Protein AF-A0A0N4UTZ4-F1 (afdb_monomer_lite)

Secondary structure (DSSP, 8-state):
-PPPPP-------S------GGGEEEEEEESSTTEE----HHHHHTT----S-EEGGG-SS--HHHHHHHH-TT-EE----SS-HHHHHHHHHHHHHT-TTGGGSEEEEEE-------

pLDDT: mean 81.68, std 15.66, range [35.47, 96.19]

Sequence (118 aa):
MLRDCALTERATLEHVDNIAIGDIAYYTELGDLSFYCEHNFTKLRQGEIDACDRPGYDLPVSSLDKFLRIFNPNLTVVAVPPSNLTRQAQNFAEELQKHNDSKLKWKLVVIMLGHKVI

Organism: Enterobius vermicularis (NCBI:txid51028)

Radius of gyration: 18.21 Å; chains: 1; bounding box: 39×37×60 Å

Foldseek 3Di:
DDDDDDPDPDDPDPDDDDDDLQQAQEEEEFDLVQFAWDDDPVCVVVVHTGDRFHGNVPDPDDDPVNVSCVSHVNHHYDDFTDDPRVNSVVSVVVVLVVPPCSVVTHHDYHYDYDPPPD

Structure (mmCIF, N/CA/C/O backbone):
data_AF-A0A0N4UTZ4-F1
#
_entry.id   AF-A0A0N4UTZ4-F1
#
loop_
_atom_site.group_PDB
_atom_site.id
_atom_site.type_symbol
_atom_site.label_atom_id
_atom_site.label_alt_id
_atom_site.label_comp_id
_atom_site.label_asym_id
_atom_site.label_entity_id
_atom_site.label_seq_id
_atom_site.pdbx_PDB_ins_code
_atom_site.Cartn_x
_atom_site.Cartn_y
_atom_site.Cartn_z
_atom_site.occupancy
_atom_site.B_iso_or_equiv
_atom_site.auth_seq_id
_atom_site.auth_comp_id
_atom_site.auth_asym_id
_atom_site.auth_atom_id
_atom_site.pdbx_PDB_model_num
ATOM 1 N N . MET A 1 1 ? -9.668 -25.801 14.992 1.00 35.47 1 MET A N 1
ATOM 2 C CA . MET A 1 1 ? -8.801 -25.848 16.186 1.00 35.47 1 MET A CA 1
ATOM 3 C C . MET A 1 1 ? -7.796 -24.719 16.062 1.00 35.47 1 MET A C 1
ATOM 5 O O . MET A 1 1 ? -6.962 -24.769 15.167 1.00 35.47 1 MET A O 1
ATOM 9 N N . LEU A 1 2 ? -7.958 -23.667 16.863 1.00 38.53 2 LEU A N 1
ATOM 10 C CA . LEU A 1 2 ? -6.975 -22.590 16.990 1.00 38.53 2 LEU A CA 1
ATOM 11 C C . LEU A 1 2 ? -5.774 -23.138 17.767 1.00 38.53 2 LEU A C 1
ATOM 13 O O . LEU A 1 2 ? -5.964 -23.829 18.763 1.00 38.53 2 LEU A O 1
ATOM 17 N N . ARG A 1 3 ? -4.562 -22.906 17.256 1.00 43.25 3 ARG A N 1
ATOM 18 C CA . ARG A 1 3 ? -3.314 -23.275 17.933 1.00 43.25 3 ARG A CA 1
ATOM 19 C C . ARG A 1 3 ? -3.163 -22.401 19.174 1.00 43.25 3 ARG A C 1
ATOM 21 O O . ARG A 1 3 ? -3.148 -21.180 19.043 1.00 43.25 3 ARG A O 1
ATOM 28 N N . ASP A 1 4 ? -3.027 -23.031 20.334 1.00 46.19 4 ASP A N 1
ATOM 29 C CA . ASP A 1 4 ? -2.605 -22.366 21.563 1.00 46.19 4 ASP A CA 1
ATOM 30 C C . ASP A 1 4 ? -1.218 -21.742 21.352 1.00 46.19 4 ASP A C 1
ATOM 32 O O . ASP A 1 4 ? -0.278 -22.411 20.908 1.00 46.19 4 ASP A O 1
ATOM 36 N N . CYS A 1 5 ? -1.094 -20.443 21.626 1.00 54.78 5 CYS A N 1
ATOM 37 C CA . CYS A 1 5 ? 0.196 -19.763 21.629 1.00 54.78 5 CYS A CA 1
ATOM 38 C C . CYS A 1 5 ? 1.051 -20.275 22.794 1.00 54.78 5 CYS A C 1
ATOM 40 O O . CYS A 1 5 ? 0.548 -20.540 23.886 1.00 54.78 5 CYS A O 1
ATOM 42 N N . ALA A 1 6 ? 2.355 -20.411 22.548 1.00 51.53 6 ALA A N 1
ATOM 43 C CA . ALA A 1 6 ? 3.309 -20.941 23.511 1.00 51.53 6 ALA A CA 1
ATOM 44 C C . ALA A 1 6 ? 3.321 -20.123 24.814 1.00 51.53 6 ALA A C 1
ATOM 46 O O . ALA A 1 6 ? 3.487 -18.902 24.801 1.00 51.53 6 ALA A O 1
ATOM 47 N N . LEU A 1 7 ? 3.195 -20.825 25.943 1.00 55.62 7 LEU A N 1
ATOM 48 C CA . LEU A 1 7 ? 3.517 -20.310 27.270 1.00 55.62 7 LEU A CA 1
ATOM 49 C C . LEU A 1 7 ? 5.040 -20.185 27.377 1.00 55.62 7 LEU A C 1
ATOM 51 O O . LEU A 1 7 ? 5.710 -21.095 27.859 1.00 55.62 7 LEU A O 1
ATOM 55 N N . THR A 1 8 ? 5.599 -19.083 26.884 1.00 53.62 8 THR A N 1
ATOM 56 C CA . THR A 1 8 ? 7.030 -18.808 27.040 1.00 53.62 8 THR A CA 1
ATOM 57 C C . THR A 1 8 ? 7.227 -17.846 28.204 1.00 53.62 8 THR A C 1
ATOM 59 O O . THR A 1 8 ? 6.898 -16.662 28.126 1.00 53.62 8 THR A O 1
ATOM 62 N N . GLU A 1 9 ? 7.752 -18.371 29.309 1.00 53.38 9 GLU A N 1
ATOM 63 C CA . GLU A 1 9 ? 8.221 -17.574 30.435 1.00 53.38 9 GLU A CA 1
ATOM 64 C C . GLU A 1 9 ? 9.332 -16.607 29.994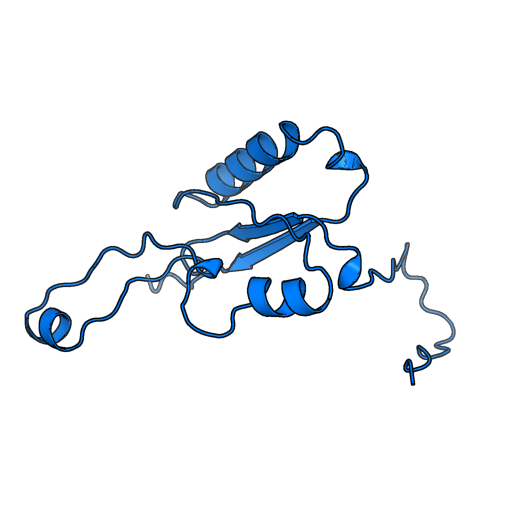 1.00 53.38 9 GLU A C 1
ATOM 66 O O . GLU A 1 9 ? 10.338 -17.006 29.415 1.00 53.38 9 GLU A O 1
ATOM 71 N N . ARG A 1 10 ? 9.128 -15.329 30.336 1.00 56.16 10 ARG A N 1
ATOM 72 C CA . ARG A 1 10 ? 10.117 -14.248 30.489 1.00 56.16 10 ARG A CA 1
ATOM 73 C C . ARG A 1 10 ? 11.121 -14.052 29.347 1.00 56.16 10 ARG A C 1
ATOM 75 O O . ARG A 1 10 ? 12.258 -14.509 29.401 1.00 56.16 10 ARG A O 1
ATOM 82 N N . ALA A 1 11 ? 10.777 -13.114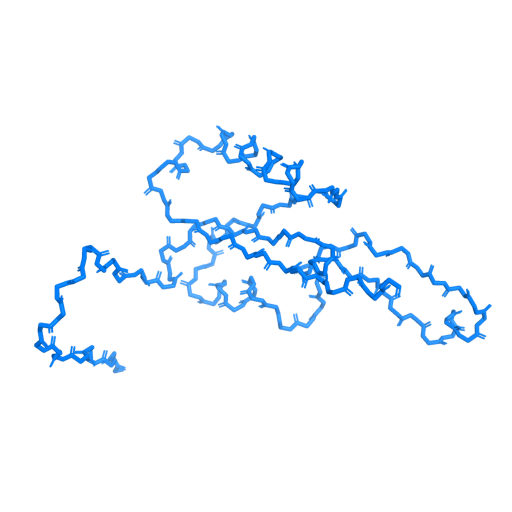 28.472 1.00 46.75 11 ALA A N 1
ATOM 83 C CA . ALA A 1 11 ? 11.746 -12.130 28.011 1.00 46.75 11 ALA A CA 1
ATOM 84 C C . ALA A 1 11 ? 11.258 -10.738 28.429 1.00 46.75 11 ALA A C 1
ATOM 86 O O . ALA A 1 11 ? 10.119 -10.360 28.168 1.00 46.75 11 ALA A O 1
ATOM 87 N N . THR A 1 12 ? 12.119 -9.989 29.108 1.00 55.50 12 THR A N 1
ATOM 88 C CA . THR A 1 12 ? 12.037 -8.535 29.287 1.00 55.50 12 THR A CA 1
ATOM 89 C C . THR A 1 12 ? 12.147 -7.852 27.921 1.00 55.50 12 THR A C 1
ATOM 91 O O . THR A 1 12 ? 13.197 -7.324 27.565 1.00 55.50 12 THR A O 1
ATOM 94 N N . LEU A 1 13 ? 11.078 -7.930 27.133 1.00 51.25 13 LEU A N 1
ATOM 95 C CA . LEU A 1 13 ? 10.902 -7.237 25.866 1.00 51.25 13 LEU A CA 1
ATOM 96 C C . LEU A 1 13 ? 9.651 -6.376 26.002 1.00 51.25 13 LEU A C 1
ATOM 98 O O . LEU A 1 13 ? 8.553 -6.866 26.261 1.00 51.25 13 LEU A O 1
ATOM 102 N N . GLU A 1 14 ? 9.872 -5.074 25.908 1.00 54.84 14 GLU A N 1
ATOM 103 C CA . GLU A 1 14 ? 8.855 -4.037 25.853 1.00 54.84 14 GLU A CA 1
ATOM 104 C C . GLU A 1 14 ? 7.778 -4.418 24.818 1.00 54.84 14 GLU A C 1
ATOM 106 O O . GLU A 1 14 ? 8.096 -4.714 23.674 1.00 54.84 14 GLU A O 1
ATOM 111 N N . HIS A 1 15 ? 6.519 -4.471 25.264 1.00 58.59 15 HIS A N 1
ATOM 112 C CA . HIS A 1 15 ? 5.287 -4.568 24.467 1.00 58.59 15 HIS A CA 1
ATOM 113 C C . HIS A 1 15 ? 5.347 -5.444 23.192 1.00 58.59 15 HIS A C 1
ATOM 115 O O . HIS A 1 15 ? 5.507 -4.958 22.075 1.00 58.59 15 HIS A O 1
ATOM 121 N N . VAL A 1 16 ? 5.156 -6.759 23.350 1.00 63.03 16 VAL A N 1
ATOM 122 C CA . VAL A 1 16 ? 4.869 -7.653 22.216 1.00 63.03 16 VAL A CA 1
ATOM 123 C C . VAL A 1 16 ? 3.360 -7.668 21.970 1.00 63.03 16 VAL A C 1
ATOM 125 O O . VAL A 1 16 ? 2.625 -8.398 22.639 1.00 63.03 16 VAL A O 1
ATOM 128 N N . ASP A 1 17 ? 2.898 -6.871 21.009 1.00 66.25 17 ASP A N 1
ATOM 129 C CA . ASP A 1 17 ? 1.518 -6.929 20.526 1.00 66.25 17 ASP A CA 1
ATOM 130 C C . ASP A 1 17 ? 1.345 -8.109 19.563 1.00 66.25 17 ASP A C 1
ATOM 132 O O . ASP A 1 17 ? 1.978 -8.186 18.508 1.00 66.25 17 ASP A O 1
ATOM 136 N N . ASN A 1 18 ? 0.464 -9.046 19.916 1.00 76.12 18 ASN A N 1
ATOM 137 C CA . ASN A 1 18 ? 0.068 -10.123 19.013 1.00 76.12 18 ASN A CA 1
ATOM 138 C C . ASN A 1 18 ? -1.040 -9.603 18.092 1.00 76.12 18 ASN A C 1
ATOM 140 O O . ASN A 1 18 ? -2.194 -9.500 18.502 1.00 76.12 18 ASN A O 1
ATOM 144 N N . ILE A 1 19 ? -0.689 -9.269 16.852 1.00 81.25 19 ILE A N 1
ATOM 145 C CA . ILE A 1 19 ? -1.642 -8.783 15.849 1.00 81.25 19 ILE A CA 1
ATOM 146 C C . ILE A 1 19 ? -2.236 -9.987 15.115 1.00 81.25 19 ILE A C 1
ATOM 148 O O . ILE A 1 19 ? -1.505 -10.762 14.490 1.00 81.25 19 ILE A O 1
ATOM 152 N N . ALA A 1 20 ? -3.560 -10.148 15.155 1.00 87.62 20 ALA A N 1
ATOM 153 C CA . ALA A 1 20 ? -4.212 -11.127 14.297 1.00 87.62 20 ALA A CA 1
ATOM 154 C C . ALA A 1 20 ? -4.200 -10.622 12.849 1.00 87.62 20 ALA A C 1
ATOM 156 O O . ALA A 1 20 ? -4.457 -9.451 12.580 1.00 87.62 20 ALA A O 1
ATOM 157 N N . ILE A 1 21 ? -3.953 -11.518 11.891 1.00 89.25 21 ILE A N 1
ATOM 158 C CA . ILE A 1 21 ? -3.910 -11.163 10.461 1.00 89.25 21 ILE A CA 1
ATOM 159 C C . ILE A 1 21 ? -5.217 -10.475 10.020 1.00 89.25 21 ILE A C 1
ATOM 161 O O . ILE A 1 21 ? -5.184 -9.536 9.229 1.00 89.25 21 ILE A O 1
ATOM 165 N N . GLY A 1 22 ? -6.355 -10.904 10.579 1.00 91.75 22 GLY A N 1
ATOM 166 C CA . GLY A 1 22 ? -7.672 -10.320 10.315 1.00 91.75 22 GLY A CA 1
ATOM 167 C C . GLY A 1 22 ? -7.836 -8.861 10.763 1.00 91.75 22 GLY A C 1
ATOM 168 O O . GLY A 1 22 ? -8.697 -8.165 10.232 1.00 91.75 22 GLY A O 1
ATOM 169 N N . ASP A 1 23 ? -6.998 -8.375 11.682 1.00 91.62 23 ASP A N 1
ATOM 170 C CA . ASP A 1 23 ? -7.094 -7.013 12.222 1.00 91.62 23 ASP A CA 1
ATOM 171 C C . ASP A 1 23 ? -6.350 -5.977 11.363 1.00 91.62 23 ASP A C 1
ATOM 173 O O . ASP A 1 23 ? -6.519 -4.766 11.549 1.00 91.62 23 ASP A O 1
ATOM 177 N N . ILE A 1 24 ? -5.527 -6.429 10.408 1.00 94.44 24 ILE A N 1
ATOM 178 C CA . ILE A 1 24 ? -4.810 -5.561 9.469 1.00 94.44 24 ILE A CA 1
ATOM 179 C C . ILE A 1 24 ? -5.829 -4.945 8.514 1.00 94.44 24 ILE A C 1
ATOM 181 O O . ILE A 1 24 ? -6.351 -5.625 7.636 1.00 94.44 24 ILE A O 1
ATOM 185 N N . ALA A 1 25 ? -6.104 -3.651 8.661 1.00 95.31 25 ALA A N 1
ATOM 186 C CA . ALA A 1 25 ? -7.102 -2.963 7.846 1.00 95.31 25 ALA A CA 1
ATOM 187 C C . ALA A 1 25 ? -6.517 -2.294 6.600 1.00 95.31 25 ALA A C 1
ATOM 189 O O . ALA A 1 25 ? -7.219 -2.151 5.601 1.00 95.31 25 ALA A O 1
ATOM 190 N N . TYR A 1 26 ? -5.250 -1.884 6.665 1.00 96.19 26 TYR A N 1
ATOM 191 C CA . TYR A 1 26 ? -4.569 -1.184 5.581 1.00 96.19 26 TYR A CA 1
ATOM 192 C C . TYR A 1 26 ? -3.291 -1.917 5.191 1.00 96.19 26 TYR A C 1
ATOM 194 O O . TYR A 1 26 ? -2.510 -2.310 6.058 1.00 96.19 26 TYR A O 1
ATOM 202 N N . TYR A 1 27 ? -3.067 -2.063 3.892 1.00 95.50 27 TYR A N 1
ATOM 203 C CA . TYR A 1 27 ? -1.882 -2.693 3.322 1.00 95.50 27 TYR A CA 1
ATOM 204 C C . TYR A 1 27 ? -1.265 -1.802 2.248 1.00 95.50 27 TYR A C 1
ATOM 206 O O . TYR A 1 27 ? -1.992 -1.232 1.437 1.00 95.50 27 TYR A O 1
ATOM 214 N N . THR A 1 28 ? 0.061 -1.713 2.215 1.00 94.75 28 THR A N 1
ATOM 215 C CA . THR A 1 28 ? 0.793 -1.105 1.098 1.00 94.75 28 THR A CA 1
ATOM 216 C C . THR A 1 28 ? 2.121 -1.814 0.882 1.00 94.75 28 THR A C 1
ATOM 218 O O . THR A 1 28 ? 2.754 -2.288 1.830 1.00 94.75 28 THR A O 1
ATOM 221 N N . GLU A 1 29 ? 2.570 -1.803 -0.366 1.00 92.94 29 GLU A N 1
ATOM 222 C CA . GLU A 1 29 ? 3.930 -2.166 -0.751 1.00 92.94 29 GLU A CA 1
ATOM 223 C C . GLU A 1 29 ? 4.678 -0.906 -1.182 1.00 92.94 29 GLU A C 1
ATOM 225 O O . GLU A 1 29 ? 4.094 -0.038 -1.829 1.00 92.94 29 GLU A O 1
ATOM 230 N N . LEU A 1 30 ? 5.948 -0.800 -0.794 1.00 92.06 30 LEU A N 1
ATOM 231 C CA . LEU A 1 30 ? 6.840 0.297 -1.151 1.00 92.06 30 LEU A CA 1
ATOM 232 C C . LEU A 1 30 ? 8.161 -0.251 -1.704 1.00 92.06 30 LEU A C 1
ATOM 234 O O . LEU A 1 30 ? 8.621 -1.322 -1.301 1.00 92.06 30 LEU A O 1
ATOM 238 N N . GLY A 1 31 ? 8.825 0.544 -2.535 1.00 89.19 31 GLY A N 1
ATOM 239 C CA . GLY A 1 31 ? 10.118 0.246 -3.149 1.00 89.19 31 GLY A CA 1
ATOM 240 C C . GLY A 1 31 ? 10.028 0.043 -4.660 1.00 89.19 31 GLY A C 1
ATOM 241 O O . GLY A 1 31 ? 8.964 0.144 -5.252 1.00 89.19 31 GLY A O 1
ATOM 242 N N . ASP A 1 32 ? 11.164 -0.197 -5.309 1.00 82.31 32 ASP A N 1
ATOM 243 C CA . ASP A 1 32 ? 11.191 -0.402 -6.767 1.00 82.31 32 ASP A CA 1
ATOM 244 C C . ASP A 1 32 ? 10.780 -1.838 -7.131 1.00 82.31 32 ASP A C 1
ATOM 246 O O . ASP A 1 32 ? 10.156 -2.073 -8.159 1.00 82.31 32 ASP A O 1
ATOM 250 N N . LEU A 1 33 ? 11.079 -2.802 -6.251 1.00 82.00 33 LEU A N 1
ATOM 251 C CA . LEU A 1 33 ? 10.687 -4.206 -6.419 1.00 82.00 33 LEU A CA 1
ATOM 252 C C . LEU A 1 33 ? 9.219 -4.472 -6.069 1.00 82.00 33 LEU A C 1
ATOM 254 O O . LEU A 1 33 ? 8.726 -5.564 -6.336 1.00 82.00 33 LEU A O 1
ATOM 258 N N . SER A 1 34 ? 8.519 -3.491 -5.491 1.00 84.38 34 SER A N 1
ATOM 259 C CA . SER A 1 34 ? 7.064 -3.562 -5.346 1.00 84.38 34 SER A CA 1
ATOM 260 C C . SER A 1 34 ? 6.326 -3.271 -6.639 1.00 84.38 34 SER A C 1
ATOM 262 O O . SER A 1 34 ? 5.103 -3.212 -6.623 1.00 84.38 34 SER A O 1
ATOM 264 N N . PHE A 1 35 ? 7.041 -3.065 -7.742 1.00 85.19 35 PHE A N 1
ATOM 265 C CA . PHE A 1 35 ? 6.453 -2.937 -9.059 1.00 85.19 35 PHE A CA 1
ATOM 266 C C . PHE A 1 35 ? 7.008 -4.004 -9.985 1.00 85.19 35 PHE A C 1
ATOM 268 O O . PHE A 1 35 ? 8.174 -4.393 -9.905 1.00 85.19 35 PHE A O 1
ATOM 275 N N . TYR A 1 36 ? 6.153 -4.482 -10.876 1.00 82.56 36 TYR A N 1
ATOM 276 C CA . TYR A 1 36 ? 6.483 -5.486 -11.866 1.00 82.56 36 TYR A CA 1
ATOM 277 C C . TYR A 1 36 ? 6.180 -4.960 -13.269 1.00 82.56 36 TYR A C 1
ATOM 279 O O . TYR A 1 36 ? 5.329 -4.093 -13.468 1.00 82.56 36 TYR A O 1
ATOM 287 N N . CYS A 1 37 ? 6.893 -5.494 -14.254 1.00 80.56 37 CYS A N 1
ATOM 288 C CA . CYS A 1 37 ? 6.561 -5.347 -15.665 1.00 80.56 37 CYS A CA 1
ATOM 289 C C . CYS A 1 37 ? 5.884 -6.629 -16.147 1.00 80.56 37 CYS A C 1
ATOM 291 O O . CYS A 1 37 ? 6.235 -7.740 -15.738 1.00 80.56 37 CYS A O 1
ATOM 293 N N . GLU A 1 38 ? 4.893 -6.490 -17.023 1.00 76.12 38 GLU A N 1
ATOM 294 C CA . GLU A 1 38 ? 4.310 -7.657 -17.669 1.00 76.12 38 GLU A CA 1
ATOM 295 C C . GLU A 1 38 ? 5.296 -8.190 -18.714 1.00 76.12 38 GLU A C 1
ATOM 297 O O . GLU A 1 38 ? 5.754 -7.473 -19.602 1.00 76.12 38 GLU A O 1
ATOM 302 N N . HIS A 1 39 ? 5.657 -9.464 -18.599 1.00 73.56 39 HIS A N 1
ATOM 303 C CA . HIS A 1 39 ? 6.598 -10.084 -19.518 1.00 73.56 39 HIS A CA 1
ATOM 304 C C . HIS A 1 39 ? 5.851 -10.831 -20.617 1.00 73.56 39 HIS A C 1
ATOM 306 O O . HIS A 1 39 ? 5.397 -11.960 -20.431 1.00 73.56 39 HIS A O 1
ATOM 312 N N . ASN A 1 40 ? 5.776 -10.226 -21.801 1.00 80.38 40 ASN A N 1
ATOM 313 C CA . ASN A 1 40 ? 5.409 -10.951 -23.009 1.00 80.38 40 ASN A CA 1
ATOM 314 C C . ASN A 1 40 ? 6.677 -11.500 -23.681 1.00 80.38 40 ASN A C 1
ATOM 316 O O . ASN A 1 40 ? 7.497 -10.737 -24.190 1.00 80.38 40 ASN A O 1
ATOM 320 N N . PHE A 1 41 ? 6.831 -12.827 -23.714 1.00 82.38 41 PHE A N 1
ATOM 321 C CA . PHE A 1 41 ? 8.012 -13.484 -24.292 1.00 82.38 41 PHE A CA 1
ATOM 322 C C . PHE A 1 41 ? 8.305 -13.072 -25.742 1.00 82.38 41 PHE A C 1
ATOM 324 O O . PHE A 1 41 ? 9.471 -13.012 -26.128 1.00 82.38 41 PHE A O 1
ATOM 331 N N . THR A 1 42 ? 7.279 -12.789 -26.546 1.00 85.81 42 THR A N 1
ATOM 332 C CA . THR A 1 42 ? 7.450 -12.369 -27.943 1.00 85.81 42 THR A CA 1
ATOM 333 C C . THR A 1 42 ? 8.045 -10.966 -28.025 1.00 85.81 42 THR A C 1
ATOM 335 O O . THR A 1 42 ? 9.040 -10.781 -28.723 1.00 85.81 42 THR A O 1
ATOM 338 N N . LYS A 1 43 ? 7.502 -10.015 -27.254 1.00 83.25 43 LYS A N 1
ATOM 339 C CA . LYS A 1 43 ? 8.031 -8.645 -27.148 1.00 83.25 43 LYS A CA 1
ATOM 340 C C . LYS A 1 43 ? 9.461 -8.624 -26.604 1.00 83.25 43 LYS A C 1
ATOM 342 O O . LYS A 1 43 ? 10.342 -7.993 -27.179 1.00 83.25 43 LYS A O 1
ATOM 347 N N . LEU A 1 44 ? 9.726 -9.414 -25.561 1.00 82.12 44 LEU A N 1
ATOM 348 C CA . LEU A 1 44 ? 11.064 -9.527 -24.974 1.00 82.12 44 LEU A CA 1
ATOM 349 C C . LEU A 1 44 ? 12.102 -10.020 -25.990 1.00 82.12 44 LEU A C 1
ATOM 351 O O . LEU A 1 44 ? 13.215 -9.502 -26.031 1.00 82.12 44 LEU A O 1
ATOM 355 N N . ARG A 1 45 ? 11.747 -10.980 -26.859 1.00 84.19 45 ARG A N 1
ATOM 356 C CA . ARG A 1 45 ? 12.636 -11.433 -27.947 1.00 84.19 45 ARG A CA 1
ATOM 357 C C . ARG A 1 45 ? 12.914 -10.351 -28.992 1.00 84.19 45 ARG A C 1
ATOM 359 O O . ARG A 1 45 ? 13.927 -10.437 -29.677 1.00 84.19 45 ARG A O 1
ATOM 366 N N . GLN A 1 46 ? 12.032 -9.365 -29.118 1.00 89.56 46 GLN A N 1
ATOM 367 C CA . GLN A 1 46 ? 12.185 -8.208 -30.002 1.00 89.56 46 GLN A CA 1
ATOM 368 C C . GLN A 1 46 ? 12.941 -7.049 -29.326 1.00 89.56 46 GLN A C 1
ATOM 370 O O . GLN A 1 46 ? 13.193 -6.035 -29.969 1.00 89.56 46 GLN A O 1
ATOM 375 N N . GLY A 1 47 ? 13.344 -7.203 -28.058 1.00 82.38 47 GLY A N 1
ATOM 376 C CA . GLY A 1 47 ? 14.011 -6.158 -27.277 1.00 82.38 47 GLY A CA 1
ATOM 377 C C . GLY A 1 47 ? 13.052 -5.135 -26.662 1.00 82.38 47 GLY A C 1
ATOM 378 O O . GLY A 1 47 ? 13.505 -4.131 -26.119 1.00 82.38 47 GLY A O 1
ATOM 379 N N . GLU A 1 48 ? 11.743 -5.380 -26.724 1.00 80.94 48 GLU A N 1
ATOM 380 C CA . GLU A 1 48 ? 10.730 -4.528 -26.108 1.00 80.94 48 GLU A CA 1
ATOM 381 C C . GLU A 1 48 ? 10.539 -4.929 -24.639 1.00 80.94 48 GLU A C 1
ATOM 383 O O . GLU A 1 48 ? 10.085 -6.036 -24.329 1.00 80.94 48 GLU A O 1
ATOM 388 N N . ILE A 1 49 ? 10.899 -4.022 -23.730 1.00 77.06 49 ILE A N 1
ATOM 389 C CA . ILE A 1 49 ? 10.708 -4.170 -22.285 1.00 77.06 49 ILE A CA 1
ATOM 390 C C . ILE A 1 49 ? 9.577 -3.222 -21.878 1.00 77.06 49 ILE A C 1
ATOM 392 O O . ILE A 1 49 ? 9.712 -2.006 -22.021 1.00 77.06 49 ILE A O 1
ATOM 396 N N . ASP A 1 50 ? 8.461 -3.776 -21.399 1.00 77.94 50 ASP A N 1
ATOM 397 C CA . ASP A 1 50 ? 7.356 -2.982 -20.853 1.00 77.94 50 ASP A CA 1
ATOM 398 C C . ASP A 1 50 ? 7.803 -2.280 -19.548 1.00 77.94 50 ASP A C 1
ATOM 400 O O . ASP A 1 50 ? 8.697 -2.751 -18.839 1.00 77.94 50 ASP A O 1
ATOM 404 N N . ALA A 1 51 ? 7.189 -1.139 -19.224 1.00 77.94 51 ALA A N 1
ATOM 405 C CA . ALA A 1 51 ? 7.519 -0.391 -18.012 1.00 77.94 51 ALA A CA 1
ATOM 406 C C . ALA A 1 51 ? 7.200 -1.201 -16.738 1.00 77.94 51 ALA A C 1
ATOM 408 O O . ALA A 1 51 ? 6.191 -1.901 -16.661 1.00 77.94 51 ALA A O 1
ATOM 409 N N . CYS A 1 52 ? 8.059 -1.088 -15.719 1.00 78.38 52 CYS A N 1
ATOM 410 C CA . CYS A 1 52 ? 7.826 -1.650 -14.384 1.00 78.38 52 CYS A CA 1
ATOM 411 C C . CYS A 1 52 ? 6.993 -0.679 -13.534 1.00 78.38 52 CYS A C 1
ATOM 413 O O . CYS A 1 52 ? 7.477 -0.159 -12.531 1.00 78.38 52 CYS A O 1
ATOM 415 N N . ASP A 1 53 ? 5.776 -0.366 -13.970 1.00 80.75 53 ASP A N 1
ATOM 416 C CA . ASP A 1 53 ? 4.898 0.618 -13.325 1.00 80.75 53 ASP A CA 1
ATOM 417 C C . ASP A 1 53 ? 3.661 -0.005 -12.663 1.00 80.75 53 ASP A C 1
ATOM 419 O O . ASP A 1 53 ? 2.863 0.709 -12.050 1.00 80.75 53 ASP A O 1
ATOM 423 N N . ARG A 1 54 ? 3.516 -1.336 -12.726 1.00 86.69 54 ARG A N 1
ATOM 424 C CA . ARG A 1 54 ? 2.389 -2.050 -12.121 1.00 86.69 54 ARG A CA 1
ATOM 425 C C . ARG A 1 54 ? 2.718 -2.484 -10.702 1.00 86.69 54 ARG A C 1
ATOM 427 O O . ARG A 1 54 ? 3.729 -3.152 -10.512 1.00 86.69 54 ARG A O 1
ATOM 434 N N . PRO A 1 55 ? 1.896 -2.149 -9.705 1.00 85.94 55 PRO A N 1
ATOM 435 C CA . PRO A 1 55 ? 2.170 -2.502 -8.320 1.00 85.94 55 PRO A CA 1
ATOM 436 C C . PRO A 1 55 ? 2.040 -4.014 -8.089 1.00 85.94 55 PRO A C 1
ATOM 438 O O . PRO A 1 55 ? 1.233 -4.687 -8.723 1.00 85.94 55 PRO A O 1
ATOM 441 N N . GLY A 1 56 ? 2.810 -4.564 -7.153 1.00 84.75 56 GLY A N 1
ATOM 442 C CA . GLY A 1 56 ? 2.903 -6.002 -6.892 1.00 84.75 56 GLY A CA 1
ATOM 443 C C . GLY A 1 56 ? 1.576 -6.641 -6.486 1.00 84.75 56 GLY A C 1
ATOM 444 O O . GLY A 1 56 ? 1.305 -7.783 -6.854 1.00 84.75 56 GLY A O 1
ATOM 445 N N . TYR A 1 57 ? 0.689 -5.895 -5.824 1.00 86.12 57 TYR A N 1
ATOM 446 C CA . TYR A 1 57 ? -0.653 -6.381 -5.488 1.00 86.12 57 TYR A CA 1
ATOM 447 C C . TYR A 1 57 ? -1.541 -6.641 -6.725 1.00 86.12 57 T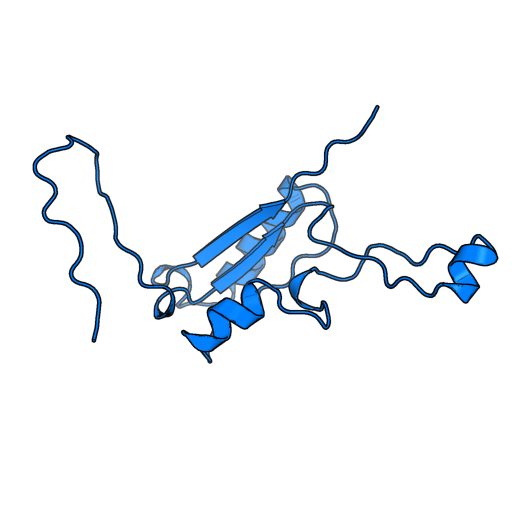YR A C 1
ATOM 449 O O . TYR A 1 57 ? -2.428 -7.495 -6.668 1.00 86.12 57 TYR A O 1
ATOM 457 N N . ASP A 1 58 ? -1.266 -5.992 -7.865 1.00 88.19 58 ASP A N 1
ATOM 458 C CA . ASP A 1 58 ? -1.966 -6.224 -9.139 1.00 88.19 58 ASP A CA 1
ATOM 459 C C . ASP A 1 58 ? -1.441 -7.457 -9.892 1.00 88.19 58 ASP A C 1
ATOM 461 O O . ASP A 1 58 ? -1.919 -7.775 -10.983 1.00 88.19 58 ASP A O 1
ATOM 465 N N . LEU A 1 59 ? -0.442 -8.172 -9.359 1.00 85.25 59 LEU A N 1
ATOM 466 C CA . LEU A 1 59 ? 0.036 -9.413 -9.968 1.00 85.25 59 LEU A CA 1
ATOM 467 C C . LEU A 1 59 ? -1.114 -10.425 -10.090 1.00 85.25 59 LEU A C 1
ATOM 469 O O . LEU A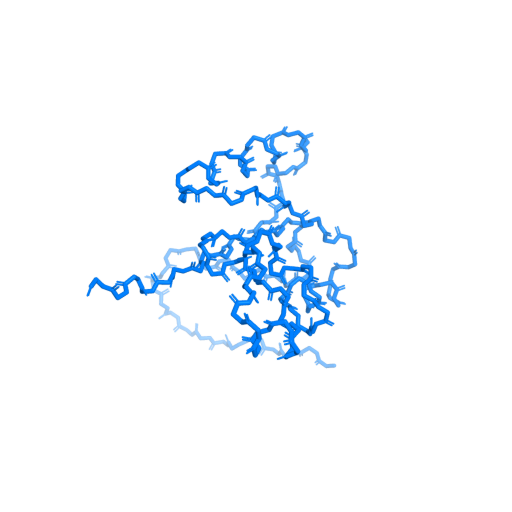 1 59 ? -1.876 -10.593 -9.145 1.00 85.25 59 LEU A O 1
ATOM 473 N N . PRO A 1 60 ? -1.239 -11.187 -11.187 1.00 82.06 60 PRO A N 1
ATOM 474 C CA . PRO A 1 60 ? -2.285 -12.209 -11.305 1.00 82.06 60 PRO A CA 1
ATOM 475 C C . PRO A 1 60 ? -2.057 -13.413 -10.374 1.00 82.06 60 PRO A C 1
ATOM 477 O O . PRO A 1 60 ? -2.977 -14.187 -10.116 1.00 82.06 60 PRO A O 1
ATOM 480 N N . VAL A 1 61 ? -0.835 -13.584 -9.864 1.00 82.75 61 VAL A N 1
ATOM 481 C CA . VAL A 1 61 ? -0.455 -14.674 -8.957 1.00 82.75 61 VAL A CA 1
ATOM 482 C C . VAL A 1 61 ? -0.801 -14.363 -7.497 1.00 82.75 61 VAL A C 1
ATOM 484 O O . VAL A 1 61 ? -1.158 -13.237 -7.144 1.00 82.75 61 VAL A O 1
ATOM 487 N N . SER A 1 62 ? -0.686 -15.376 -6.634 1.00 80.06 62 SER A N 1
ATOM 488 C CA . SER A 1 62 ? -0.834 -15.237 -5.183 1.00 80.06 62 SER A CA 1
ATOM 489 C C . SER A 1 62 ? 0.191 -14.246 -4.621 1.00 80.06 62 SER A C 1
ATOM 491 O O . SER A 1 62 ? 1.361 -14.579 -4.455 1.00 80.06 62 SER A O 1
ATOM 493 N N . SER A 1 63 ? -0.266 -13.034 -4.330 1.00 87.50 63 SER A N 1
ATOM 494 C CA . SER A 1 63 ? 0.469 -11.966 -3.653 1.00 87.50 63 SER A CA 1
ATOM 495 C C . SER A 1 63 ? 0.037 -11.870 -2.186 1.00 87.50 63 SER A C 1
ATOM 497 O O . SER A 1 63 ? -0.941 -12.497 -1.758 1.00 87.50 63 SER A O 1
ATOM 499 N N . LEU A 1 64 ? 0.778 -11.099 -1.388 1.00 90.81 64 LEU A N 1
ATOM 500 C CA . LEU A 1 64 ? 0.516 -10.984 0.044 1.00 90.81 64 LEU A CA 1
ATOM 501 C C . LEU A 1 64 ? -0.850 -10.344 0.333 1.00 90.81 64 LEU A C 1
ATOM 503 O O . LEU A 1 64 ? -1.553 -10.829 1.213 1.00 90.81 64 LEU A O 1
ATOM 507 N N . ASP A 1 65 ? -1.288 -9.343 -0.434 1.00 92.62 65 ASP A N 1
ATOM 508 C CA . ASP A 1 65 ? -2.631 -8.763 -0.288 1.00 92.62 65 ASP A CA 1
ATOM 509 C C . ASP A 1 65 ? -3.737 -9.817 -0.479 1.00 92.62 65 ASP A C 1
ATOM 511 O O . ASP A 1 65 ? -4.681 -9.864 0.309 1.00 92.62 65 ASP A O 1
ATOM 515 N N . LYS A 1 66 ? -3.596 -10.722 -1.459 1.00 93.06 66 LYS A N 1
ATOM 516 C CA . LYS A 1 66 ? -4.557 -11.812 -1.688 1.00 93.06 66 LYS A CA 1
ATOM 517 C C . LYS A 1 66 ? -4.589 -12.775 -0.510 1.00 93.06 66 LYS A C 1
ATOM 519 O O . LYS A 1 66 ? -5.669 -13.200 -0.111 1.00 93.06 66 LYS A O 1
ATOM 524 N N . PHE A 1 67 ? -3.431 -13.087 0.072 1.00 92.56 67 PHE A N 1
ATOM 525 C CA . PHE A 1 67 ? -3.354 -13.893 1.290 1.00 92.56 67 PHE A CA 1
ATOM 526 C C . PHE A 1 67 ? -4.022 -13.194 2.482 1.00 92.56 67 PHE A C 1
ATOM 528 O O . PHE A 1 67 ? -4.834 -13.803 3.173 1.00 92.56 67 PHE A O 1
ATOM 535 N N . LEU A 1 68 ? -3.743 -11.906 2.699 1.00 94.00 68 LEU A N 1
ATOM 536 C CA . LEU A 1 68 ? -4.359 -11.118 3.769 1.00 94.00 68 LEU A CA 1
ATOM 537 C C . LEU A 1 68 ? -5.885 -11.049 3.610 1.00 94.00 68 LEU A C 1
ATOM 539 O O . LEU A 1 68 ? -6.613 -11.197 4.591 1.00 94.00 68 LEU A O 1
ATOM 543 N N . ARG A 1 69 ? -6.381 -10.918 2.373 1.00 94.44 69 ARG A N 1
ATOM 544 C CA . ARG A 1 69 ? -7.817 -10.896 2.057 1.00 94.44 69 ARG A CA 1
ATOM 545 C C . ARG A 1 69 ? -8.560 -12.185 2.416 1.00 94.44 69 ARG A C 1
ATOM 547 O O . ARG A 1 69 ? -9.768 -12.122 2.626 1.00 94.44 69 ARG A O 1
ATOM 554 N N . ILE A 1 70 ? -7.869 -13.324 2.546 1.00 94.44 70 ILE A N 1
ATOM 555 C CA . ILE A 1 70 ? -8.469 -14.578 3.045 1.00 94.44 70 ILE A CA 1
ATOM 556 C C . ILE A 1 70 ? -8.959 -14.400 4.489 1.00 94.44 70 ILE A C 1
ATOM 558 O O . ILE A 1 70 ? -10.019 -14.906 4.849 1.00 94.44 70 ILE A O 1
ATOM 562 N N . PHE A 1 71 ? -8.194 -13.675 5.309 1.00 94.06 71 PHE A N 1
ATOM 563 C CA . PHE A 1 71 ? -8.491 -13.453 6.727 1.00 94.06 71 PHE A CA 1
ATOM 564 C C . PHE A 1 71 ? -9.205 -12.122 6.984 1.00 94.06 71 PHE A C 1
ATOM 566 O O . PHE A 1 71 ? -9.899 -11.996 7.990 1.00 94.06 71 PHE A O 1
ATOM 573 N N . ASN A 1 72 ? -9.065 -11.149 6.079 1.00 95.06 72 ASN A N 1
ATOM 574 C CA . ASN A 1 72 ? -9.775 -9.875 6.115 1.00 95.06 72 ASN A CA 1
ATOM 575 C C . ASN A 1 72 ? -10.312 -9.478 4.723 1.00 95.06 72 ASN A C 1
ATOM 577 O O . ASN A 1 72 ? -9.633 -8.769 3.973 1.00 95.06 72 ASN A O 1
ATOM 581 N N . PRO A 1 73 ? -11.558 -9.848 4.379 1.00 94.19 73 PRO A N 1
ATOM 582 C CA . PRO A 1 73 ? -12.178 -9.468 3.106 1.00 94.19 73 PRO A CA 1
ATOM 583 C C . PRO A 1 73 ? -12.285 -7.949 2.891 1.00 94.19 73 PRO A C 1
ATOM 585 O O . PRO A 1 73 ? -12.318 -7.491 1.751 1.00 94.19 73 PRO A O 1
ATOM 588 N N . ASN A 1 74 ? -12.293 -7.168 3.977 1.00 93.81 74 ASN A N 1
ATOM 589 C CA . ASN A 1 74 ? -12.416 -5.710 3.966 1.00 93.81 74 ASN A CA 1
ATOM 590 C C . ASN A 1 74 ? -11.055 -4.990 3.948 1.00 93.81 74 ASN A C 1
ATOM 592 O O . ASN A 1 74 ? -10.994 -3.798 4.247 1.00 93.81 74 ASN A O 1
ATOM 596 N N . LEU A 1 75 ? -9.960 -5.695 3.640 1.00 95.25 75 LEU A N 1
ATOM 597 C CA . LEU A 1 75 ? -8.631 -5.097 3.537 1.00 95.25 75 LEU A CA 1
ATOM 598 C C . LEU A 1 75 ? -8.610 -3.972 2.490 1.00 95.25 75 LEU A C 1
ATOM 600 O O . LEU A 1 75 ? -8.918 -4.192 1.310 1.00 95.25 75 LEU A O 1
ATOM 604 N N . THR A 1 76 ? -8.161 -2.794 2.914 1.00 95.56 76 THR A N 1
ATOM 605 C CA . THR A 1 76 ? -7.890 -1.657 2.034 1.00 95.56 76 THR A CA 1
ATOM 606 C C . THR A 1 76 ? -6.437 -1.712 1.581 1.00 95.56 76 THR A C 1
ATOM 608 O O . THR A 1 76 ? -5.516 -1.544 2.381 1.00 95.56 76 THR A O 1
ATOM 611 N N . VAL A 1 77 ? -6.225 -1.932 0.286 1.00 94.69 77 VAL A N 1
ATOM 612 C CA . VAL A 1 77 ? -4.899 -1.825 -0.332 1.00 94.69 77 VAL A CA 1
ATOM 613 C C . VAL A 1 77 ? -4.710 -0.383 -0.782 1.00 94.69 77 VAL A C 1
ATOM 615 O O . VAL A 1 77 ? -5.515 0.132 -1.556 1.00 94.69 77 VAL A O 1
ATOM 618 N N . VAL A 1 78 ? -3.676 0.275 -0.268 1.00 93.62 78 VAL A N 1
ATOM 619 C CA . VAL A 1 78 ? -3.340 1.653 -0.623 1.00 93.62 78 VAL A CA 1
ATOM 620 C C . VAL A 1 78 ? -2.307 1.625 -1.739 1.00 93.62 78 VAL A C 1
ATOM 622 O O . VAL A 1 78 ? -1.186 1.157 -1.561 1.00 93.62 78 VAL A O 1
ATOM 625 N N . ALA A 1 79 ? -2.707 2.123 -2.903 1.00 90.06 79 ALA A N 1
ATOM 626 C CA . ALA A 1 79 ? -1.839 2.278 -4.053 1.00 90.06 79 ALA A CA 1
ATOM 627 C C . ALA A 1 79 ? -0.892 3.462 -3.850 1.00 90.06 79 ALA A C 1
ATOM 629 O O . ALA A 1 79 ? -1.340 4.589 -3.648 1.00 90.06 79 ALA A O 1
ATOM 630 N N . VAL A 1 80 ? 0.411 3.228 -3.967 1.00 89.06 80 VAL A N 1
ATOM 631 C CA . VAL A 1 80 ? 1.414 4.293 -3.960 1.00 89.06 80 VAL A CA 1
ATOM 632 C C . VAL A 1 80 ? 2.102 4.311 -5.322 1.00 89.06 80 VAL A C 1
ATOM 634 O O . VAL A 1 80 ? 2.483 3.247 -5.784 1.00 89.06 80 VAL A O 1
ATOM 637 N N . PRO A 1 81 ? 2.263 5.461 -5.997 1.00 86.69 81 PRO A N 1
ATOM 638 C CA . PRO A 1 81 ? 2.963 5.515 -7.282 1.00 86.69 81 PRO A CA 1
ATOM 639 C C . PRO A 1 81 ? 4.475 5.225 -7.172 1.00 86.69 81 PRO A C 1
ATOM 641 O O . PRO A 1 81 ? 5.089 5.632 -6.174 1.00 86.69 81 PRO A O 1
ATOM 644 N N . PRO A 1 82 ? 5.105 4.640 -8.215 1.00 84.94 82 PRO A N 1
ATOM 645 C CA . PRO A 1 82 ? 6.555 4.461 -8.271 1.00 84.94 82 PRO A CA 1
ATOM 646 C C . PRO A 1 82 ? 7.286 5.796 -8.105 1.00 84.94 82 PRO A C 1
ATOM 648 O O . PRO A 1 82 ? 7.032 6.765 -8.820 1.00 84.94 82 PRO A O 1
ATOM 651 N N . SER A 1 83 ? 8.191 5.865 -7.133 1.00 87.44 83 SER A N 1
ATOM 652 C CA . SER A 1 83 ? 9.039 7.031 -6.860 1.00 87.44 83 SER A CA 1
ATOM 653 C C . SER A 1 83 ? 10.157 6.644 -5.885 1.00 87.44 83 SER A C 1
ATOM 655 O O . SER A 1 83 ? 10.277 5.480 -5.514 1.00 87.44 83 SER A O 1
ATOM 657 N N . ASN A 1 84 ? 10.983 7.587 -5.424 1.00 89.69 84 ASN A N 1
ATOM 658 C CA . ASN A 1 84 ? 11.899 7.276 -4.322 1.00 89.69 84 ASN A CA 1
ATOM 659 C C . ASN A 1 84 ? 11.119 6.903 -3.046 1.00 89.69 84 ASN A C 1
ATOM 661 O O . ASN A 1 84 ? 10.017 7.399 -2.811 1.00 89.69 84 ASN A O 1
ATOM 665 N N . LEU A 1 85 ? 11.716 6.066 -2.196 1.00 90.50 85 LEU A N 1
ATOM 666 C CA . LEU A 1 85 ? 11.052 5.515 -1.011 1.00 90.50 85 LEU A CA 1
ATOM 667 C C . LEU A 1 85 ? 10.462 6.589 -0.078 1.00 90.50 85 LEU A C 1
ATOM 669 O O . LEU A 1 85 ? 9.374 6.404 0.461 1.00 90.50 85 LEU A O 1
ATOM 673 N N . THR A 1 86 ? 11.141 7.728 0.087 1.00 93.19 86 THR A N 1
ATOM 674 C CA . THR A 1 86 ? 10.647 8.844 0.907 1.00 93.19 86 THR A CA 1
ATOM 675 C C . THR A 1 86 ? 9.343 9.407 0.353 1.00 93.19 86 THR A C 1
ATOM 677 O O . THR A 1 86 ? 8.389 9.606 1.102 1.00 93.19 86 THR A O 1
ATOM 680 N N . ARG A 1 87 ? 9.279 9.633 -0.962 1.00 94.62 87 ARG A N 1
ATOM 681 C CA . ARG A 1 87 ? 8.073 10.130 -1.625 1.00 94.62 87 ARG A CA 1
ATOM 682 C C . ARG A 1 87 ? 6.953 9.093 -1.593 1.00 94.62 87 ARG A C 1
ATOM 684 O O . ARG A 1 87 ? 5.809 9.462 -1.350 1.00 94.62 87 ARG A O 1
ATOM 691 N N . GLN A 1 88 ? 7.280 7.811 -1.744 1.00 92.69 88 GLN A N 1
ATOM 692 C CA . GLN A 1 88 ? 6.308 6.731 -1.584 1.00 92.69 88 GLN A CA 1
ATOM 693 C C . GLN A 1 88 ? 5.692 6.722 -0.170 1.00 92.69 88 GLN A C 1
ATOM 695 O O . GLN A 1 88 ? 4.471 6.702 -0.021 1.00 92.69 88 GLN A O 1
ATOM 700 N N . ALA A 1 89 ? 6.516 6.823 0.877 1.00 93.31 89 ALA A N 1
ATOM 701 C CA . ALA A 1 89 ? 6.041 6.870 2.260 1.00 93.31 89 ALA A CA 1
ATOM 702 C C . ALA A 1 89 ? 5.169 8.108 2.551 1.00 93.31 89 ALA A C 1
ATOM 704 O O . ALA A 1 89 ? 4.172 8.004 3.266 1.00 93.31 89 ALA A O 1
ATOM 705 N N . GLN A 1 90 ? 5.511 9.268 1.977 1.00 95.88 90 GLN A N 1
ATOM 706 C CA . GLN A 1 90 ? 4.689 10.482 2.067 1.00 95.88 90 GLN A CA 1
ATOM 707 C C . GLN A 1 90 ? 3.321 10.287 1.413 1.00 95.88 90 GLN A C 1
ATOM 709 O O . GLN A 1 90 ? 2.308 10.536 2.059 1.00 95.88 90 GLN A O 1
ATOM 714 N N . ASN A 1 91 ? 3.289 9.776 0.179 1.00 94.94 91 ASN A N 1
ATOM 715 C CA . ASN A 1 91 ? 2.042 9.499 -0.532 1.00 94.94 91 ASN A CA 1
ATOM 716 C C . ASN A 1 91 ? 1.155 8.529 0.270 1.00 94.94 91 ASN A C 1
ATOM 718 O O . ASN A 1 91 ? -0.033 8.776 0.436 1.00 94.94 91 ASN A O 1
ATOM 722 N N . PHE A 1 92 ? 1.731 7.462 0.837 1.00 94.62 92 PHE A N 1
ATOM 723 C CA . PHE A 1 92 ? 0.991 6.540 1.703 1.00 94.62 92 PHE A CA 1
ATOM 724 C C . PHE A 1 92 ? 0.379 7.243 2.923 1.00 94.62 92 PHE A C 1
ATOM 726 O O . PHE A 1 92 ? -0.787 7.022 3.250 1.00 94.62 92 PHE A O 1
ATOM 733 N N . ALA A 1 93 ? 1.147 8.103 3.598 1.00 93.69 93 ALA A N 1
ATOM 734 C CA . ALA A 1 93 ? 0.658 8.853 4.749 1.00 93.69 93 ALA A CA 1
ATOM 735 C C . ALA A 1 93 ? -0.461 9.839 4.368 1.00 93.69 93 ALA A C 1
ATOM 737 O O . ALA A 1 93 ? -1.440 9.955 5.105 1.00 93.69 93 ALA A O 1
ATOM 738 N N . GLU A 1 94 ? -0.335 10.522 3.228 1.00 94.94 94 GLU A N 1
ATOM 739 C CA . GLU A 1 94 ? -1.359 11.420 2.678 1.00 94.94 94 GLU A CA 1
ATOM 740 C C . GLU A 1 94 ? -2.650 10.660 2.340 1.00 94.94 94 GLU A C 1
ATOM 742 O O . GLU A 1 94 ? -3.737 11.108 2.704 1.00 94.94 94 GLU A O 1
ATOM 747 N N . GLU A 1 95 ? -2.548 9.480 1.719 1.00 94.31 95 GLU A N 1
ATOM 748 C CA . GLU A 1 95 ? -3.708 8.625 1.448 1.00 94.31 95 GLU A CA 1
ATOM 749 C C . GLU A 1 95 ? -4.368 8.138 2.743 1.00 94.31 95 GLU A C 1
ATOM 751 O O . GLU A 1 95 ? -5.580 8.273 2.905 1.00 94.31 95 GLU A O 1
ATOM 756 N N . LEU A 1 96 ? -3.593 7.657 3.723 1.00 92.81 96 LEU A N 1
ATOM 757 C CA . LEU A 1 96 ? -4.132 7.212 5.014 1.00 92.81 96 LEU A CA 1
ATOM 758 C C . LEU A 1 96 ? -4.881 8.315 5.771 1.00 92.81 96 LEU A C 1
ATOM 760 O O . LEU A 1 96 ? -5.857 8.025 6.467 1.00 92.81 96 LEU A O 1
ATOM 764 N N . GLN A 1 97 ? -4.445 9.572 5.656 1.00 92.31 97 GLN A N 1
ATOM 765 C CA . GLN A 1 97 ? -5.104 10.705 6.313 1.00 92.31 97 GLN A CA 1
ATOM 766 C C . GLN A 1 97 ? -6.516 10.969 5.782 1.00 92.31 97 GLN A C 1
ATOM 768 O O . GLN A 1 97 ? -7.329 11.539 6.508 1.00 92.31 97 GLN A O 1
ATOM 773 N N . LYS A 1 98 ? -6.844 10.515 4.566 1.00 93.25 98 LYS A N 1
ATOM 774 C CA . LYS A 1 98 ? -8.206 10.597 4.013 1.00 93.25 98 LYS A CA 1
ATOM 775 C C . LYS A 1 98 ? -9.180 9.650 4.719 1.00 93.25 98 LYS A C 1
ATOM 777 O O . LYS A 1 98 ? -10.393 9.827 4.625 1.00 93.25 98 LYS A O 1
ATOM 782 N N . HIS A 1 99 ? -8.661 8.661 5.444 1.00 90.44 99 HIS A N 1
ATOM 783 C CA . HIS A 1 99 ? -9.442 7.690 6.194 1.00 90.44 99 HIS A CA 1
ATOM 784 C C . HIS A 1 99 ? -9.454 8.053 7.685 1.00 90.44 99 HIS A C 1
ATOM 786 O O . HIS A 1 99 ? -8.477 7.835 8.403 1.00 90.44 99 HIS A O 1
ATOM 792 N N . ASN A 1 100 ? -10.575 8.595 8.172 1.00 86.44 100 ASN A N 1
ATOM 793 C CA . ASN A 1 100 ? -10.714 9.082 9.555 1.00 86.44 100 ASN A CA 1
ATOM 794 C C . ASN A 1 100 ? -10.461 8.005 10.626 1.00 86.44 100 ASN A C 1
ATOM 796 O O . ASN A 1 100 ? -10.013 8.310 11.730 1.00 86.44 100 ASN A O 1
ATOM 800 N N . ASP A 1 101 ? -10.746 6.747 10.304 1.00 89.88 101 ASP A N 1
ATOM 801 C CA . ASP A 1 101 ? -10.577 5.589 11.178 1.00 89.88 101 ASP A CA 1
ATOM 802 C C . ASP A 1 101 ? -9.163 4.992 11.126 1.00 89.88 101 ASP A C 1
ATOM 804 O O . ASP A 1 101 ? -8.832 4.138 11.953 1.00 89.88 101 ASP A O 1
ATOM 808 N N . SER A 1 102 ? -8.311 5.438 10.193 1.00 87.44 102 SER A N 1
ATOM 809 C CA . SER A 1 102 ? -6.984 4.856 9.989 1.00 87.44 102 SER A CA 1
ATOM 810 C C . SER A 1 102 ? -6.164 4.882 11.267 1.00 87.44 102 SER A C 1
ATOM 812 O O . SER A 1 102 ? -5.535 3.885 11.594 1.00 87.44 102 SER A O 1
ATOM 814 N N . LYS A 1 103 ? -6.226 5.953 12.063 1.00 86.31 103 LYS A N 1
ATOM 815 C CA . LYS A 1 103 ? -5.463 6.100 13.316 1.00 86.31 103 LYS A CA 1
ATOM 816 C C . LYS A 1 103 ? -5.661 4.946 14.303 1.00 86.31 103 LYS A C 1
ATOM 818 O O . LYS A 1 103 ? -4.704 4.591 14.978 1.00 86.31 103 LYS A O 1
ATOM 823 N N . LEU A 1 104 ? -6.847 4.339 14.337 1.00 89.38 104 LEU A N 1
ATOM 824 C CA . LEU A 1 104 ? -7.220 3.304 15.309 1.00 89.38 104 LEU A CA 1
ATOM 825 C C . LEU A 1 104 ? -7.105 1.872 14.769 1.00 89.38 104 LEU A C 1
ATOM 827 O O . LEU A 1 104 ? -7.408 0.926 15.486 1.00 89.38 104 LEU A O 1
ATOM 831 N N . LYS A 1 105 ? -6.698 1.701 13.509 1.00 90.88 105 LYS A N 1
ATOM 832 C CA . LYS A 1 105 ? -6.625 0.391 12.853 1.00 90.88 105 LYS A CA 1
ATOM 833 C C . LYS A 1 105 ? -5.186 -0.039 12.595 1.00 90.88 105 LYS A C 1
ATOM 835 O O . LYS A 1 105 ? -4.305 0.808 12.435 1.00 90.88 105 LYS A O 1
ATOM 840 N N . TRP A 1 106 ? -4.938 -1.341 12.504 1.00 93.06 106 TRP A N 1
ATOM 841 C CA . TRP A 1 106 ? -3.617 -1.850 12.138 1.00 93.06 106 TRP A CA 1
ATOM 842 C C . TRP A 1 106 ? -3.321 -1.622 10.655 1.00 93.06 106 TRP A C 1
ATOM 844 O O . TRP A 1 106 ? -4.214 -1.695 9.804 1.00 93.06 106 TRP A O 1
ATOM 854 N N . LYS A 1 107 ? -2.051 -1.337 10.353 1.00 94.06 107 LYS A N 1
ATOM 855 C CA . LYS A 1 107 ? -1.535 -1.171 8.992 1.00 94.06 107 LYS A CA 1
ATOM 856 C C . LYS A 1 107 ? -0.313 -2.055 8.822 1.00 94.06 107 LYS A C 1
ATOM 858 O O . LYS A 1 107 ? 0.526 -2.100 9.719 1.00 94.06 107 LYS A O 1
ATOM 863 N N . LEU A 1 108 ? -0.197 -2.697 7.669 1.00 94.81 108 LEU A N 1
ATOM 864 C CA . LEU A 1 108 ? 1.000 -3.414 7.262 1.00 94.81 108 LEU A CA 1
ATOM 865 C C . LEU A 1 108 ? 1.651 -2.674 6.093 1.00 94.81 108 LEU A C 1
ATOM 867 O O . LEU A 1 108 ? 1.034 -2.482 5.047 1.00 94.81 108 LEU A O 1
ATOM 871 N N . VAL A 1 109 ? 2.902 -2.267 6.288 1.00 94.19 109 VAL A N 1
ATOM 872 C CA . VAL A 1 109 ? 3.730 -1.623 5.265 1.00 94.19 109 VAL A CA 1
ATOM 873 C C . VAL A 1 109 ? 4.861 -2.579 4.928 1.00 94.19 109 VAL A C 1
ATOM 875 O O . VAL A 1 109 ? 5.682 -2.889 5.790 1.00 94.19 109 VAL A O 1
ATOM 878 N N . VAL A 1 110 ? 4.906 -3.048 3.686 1.00 92.25 110 VAL A N 1
ATOM 879 C CA . VAL A 1 110 ? 5.972 -3.930 3.203 1.00 92.25 110 VAL A CA 1
ATOM 880 C C . VAL A 1 110 ? 6.923 -3.119 2.343 1.00 92.25 110 VAL A C 1
ATOM 882 O O . VAL A 1 110 ? 6.510 -2.510 1.363 1.00 92.25 110 VAL A O 1
ATOM 885 N N . ILE A 1 111 ? 8.203 -3.103 2.709 1.00 91.38 111 ILE A N 1
ATOM 886 C CA . ILE A 1 111 ? 9.241 -2.387 1.965 1.00 91.38 111 ILE A CA 1
ATOM 887 C C . ILE A 1 111 ? 10.114 -3.414 1.252 1.00 91.38 111 ILE A C 1
ATOM 889 O O . ILE A 1 111 ? 10.820 -4.190 1.895 1.00 91.38 111 ILE A O 1
ATOM 893 N N . MET A 1 112 ? 10.080 -3.404 -0.077 1.00 87.06 112 MET A N 1
ATOM 894 C CA . MET A 1 112 ? 10.897 -4.266 -0.923 1.00 87.06 112 MET A CA 1
ATOM 895 C C . MET A 1 112 ? 12.062 -3.469 -1.506 1.00 87.06 112 MET A C 1
ATOM 897 O O . MET A 1 112 ? 11.909 -2.665 -2.427 1.00 87.06 112 MET A O 1
ATOM 901 N N . LEU A 1 113 ? 13.254 -3.691 -0.955 1.00 78.50 113 LEU A N 1
ATOM 902 C CA . LEU A 1 113 ? 14.482 -3.051 -1.416 1.00 78.50 113 LEU A CA 1
ATOM 903 C C . LEU A 1 113 ? 15.184 -3.956 -2.427 1.00 78.50 113 LEU A C 1
ATOM 905 O O . LEU A 1 113 ? 15.594 -5.067 -2.096 1.00 78.50 113 LEU A O 1
ATOM 909 N N . GLY A 1 114 ? 15.344 -3.472 -3.656 1.00 66.62 114 GLY A N 1
ATOM 910 C CA . GLY A 1 114 ? 16.219 -4.111 -4.632 1.00 66.62 114 GLY A CA 1
ATOM 911 C C . GLY A 1 114 ? 17.674 -3.732 -4.399 1.00 66.62 114 GLY A C 1
ATOM 912 O O . GLY A 1 114 ? 17.989 -2.569 -4.143 1.00 66.62 114 GLY A O 1
ATOM 913 N N . HIS A 1 115 ? 18.580 -4.700 -4.532 1.00 53.38 115 HIS A N 1
ATOM 914 C CA . HIS A 1 115 ? 19.989 -4.391 -4.744 1.00 53.38 115 HIS A CA 1
ATOM 915 C C . HIS A 1 115 ? 20.127 -3.737 -6.122 1.00 53.38 115 HIS A C 1
ATOM 917 O O . HIS A 1 115 ? 19.996 -4.408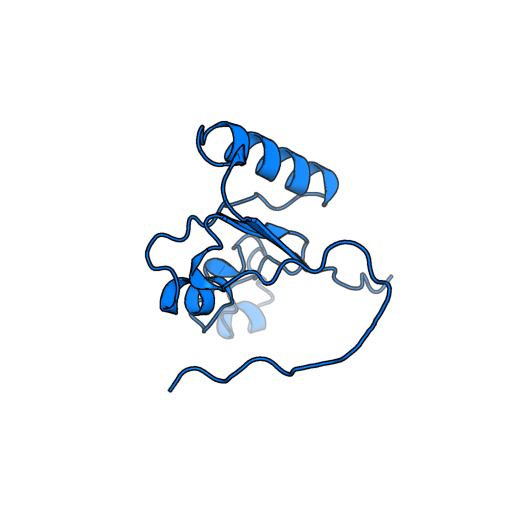 -7.145 1.00 53.38 115 HIS A O 1
ATOM 923 N N . LYS A 1 116 ? 20.423 -2.433 -6.163 1.00 49.00 116 LYS A N 1
ATOM 924 C CA . LYS A 1 116 ? 21.044 -1.854 -7.356 1.00 49.00 116 LYS A CA 1
ATOM 925 C C . LYS A 1 116 ? 22.432 -2.472 -7.464 1.00 49.00 116 LYS A C 1
ATOM 927 O O . LYS A 1 116 ? 23.305 -2.156 -6.660 1.00 49.00 116 LYS A O 1
ATOM 932 N N . VAL A 1 117 ? 22.617 -3.384 -8.413 1.00 43.75 117 VAL A N 1
ATOM 933 C CA . VAL A 1 117 ? 23.964 -3.731 -8.868 1.00 43.75 117 VAL A CA 1
ATOM 934 C C . VAL A 1 117 ? 24.499 -2.463 -9.529 1.00 43.75 117 VAL A 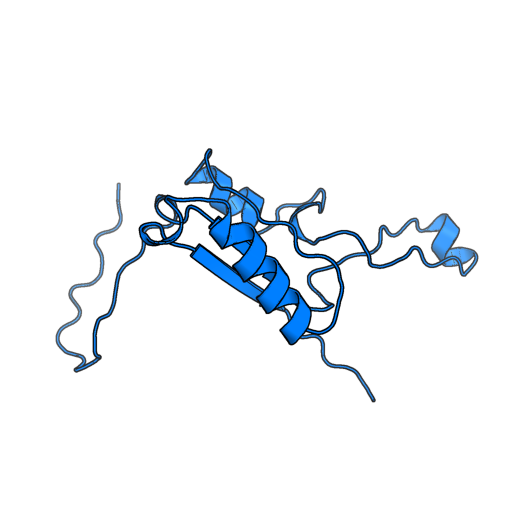C 1
ATOM 936 O O . VAL A 1 117 ? 23.935 -2.010 -10.524 1.00 43.75 117 VAL A O 1
ATOM 939 N N . ILE A 1 118 ? 25.472 -1.833 -8.869 1.00 40.47 118 ILE A N 1
ATOM 940 C CA . ILE A 1 118 ? 26.233 -0.693 -9.394 1.00 40.47 118 ILE A CA 1
ATOM 941 C C . ILE A 1 118 ? 27.176 -1.213 -10.474 1.00 40.47 118 ILE A C 1
ATOM 943 O O . ILE A 1 118 ? 27.808 -2.265 -10.219 1.00 40.47 118 ILE A O 1
#